Protein AF-Q4J807-F1 (afdb_monomer_lite)

Radius of gyration: 19.15 Å; chains: 1; bounding box: 54×27×52 Å

Structure (mmCIF, N/CA/C/O backbone):
data_AF-Q4J807-F1
#
_entry.id   AF-Q4J807-F1
#
loop_
_atom_site.group_PDB
_atom_site.id
_atom_site.type_symbol
_atom_site.label_atom_id
_atom_site.label_alt_id
_atom_site.label_comp_id
_atom_site.label_asym_id
_atom_site.label_entity_id
_atom_site.label_seq_id
_atom_site.pdbx_PDB_ins_code
_atom_site.Cartn_x
_atom_site.Cartn_y
_ato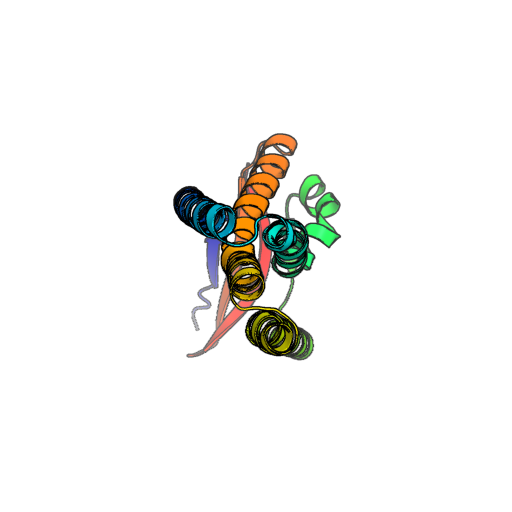m_site.Cartn_z
_atom_site.occupancy
_atom_site.B_iso_or_equiv
_atom_site.auth_seq_id
_atom_site.auth_comp_id
_atom_site.auth_asym_id
_atom_site.auth_atom_id
_atom_site.pdbx_PDB_model_num
ATOM 1 N N . MET A 1 1 ? -34.830 -13.888 18.031 1.00 47.19 1 MET A N 1
ATOM 2 C CA . MET A 1 1 ? -33.813 -13.940 16.957 1.00 47.19 1 MET A CA 1
ATOM 3 C C . MET A 1 1 ? -32.474 -13.513 17.539 1.00 47.19 1 MET A C 1
ATOM 5 O O . MET A 1 1 ? -32.365 -12.385 18.004 1.00 47.19 1 MET A O 1
ATOM 9 N N . SER A 1 2 ? -31.508 -14.432 17.611 1.00 42.34 2 SER A N 1
ATOM 10 C CA . SER A 1 2 ? -30.176 -14.182 18.181 1.00 42.34 2 SER A CA 1
ATOM 11 C C . SER A 1 2 ? -29.400 -13.205 17.293 1.00 42.34 2 SER A C 1
ATOM 13 O O . SER A 1 2 ? -29.208 -13.468 16.109 1.00 42.34 2 SER A O 1
ATOM 15 N N . ARG A 1 3 ? -28.988 -12.060 17.846 1.00 55.41 3 ARG A N 1
ATOM 16 C CA . ARG A 1 3 ? -28.104 -11.099 17.174 1.00 55.41 3 ARG A CA 1
ATOM 17 C C . ARG A 1 3 ? -26.663 -11.475 17.505 1.00 55.41 3 ARG A C 1
ATOM 19 O O . ARG A 1 3 ? -26.139 -11.037 18.524 1.00 55.41 3 ARG A O 1
ATOM 26 N N . ALA A 1 4 ? -26.030 -12.284 16.663 1.00 66.12 4 ALA A N 1
ATOM 27 C CA . ALA A 1 4 ? -24.589 -12.487 16.748 1.00 66.12 4 ALA A CA 1
ATOM 28 C C . ALA A 1 4 ? -23.883 -11.294 16.083 1.00 66.12 4 ALA A C 1
ATOM 30 O O . ALA A 1 4 ? -24.128 -10.989 14.914 1.00 66.12 4 ALA A O 1
ATOM 31 N N . SER A 1 5 ? -23.037 -10.597 16.840 1.00 69.94 5 SER A N 1
ATOM 32 C CA . SER A 1 5 ? -22.103 -9.609 16.300 1.00 69.94 5 SER A CA 1
ATOM 33 C C . SER A 1 5 ? -20.700 -10.193 16.330 1.00 69.94 5 SER A C 1
ATOM 35 O O . SER A 1 5 ? -20.247 -10.619 17.392 1.00 69.94 5 SER A O 1
ATOM 37 N N . TYR A 1 6 ? -20.022 -10.190 15.189 1.00 75.81 6 TYR A N 1
ATOM 38 C CA . TYR A 1 6 ? -18.656 -10.682 15.059 1.00 75.81 6 TYR A CA 1
ATOM 39 C C . TYR A 1 6 ? -17.713 -9.500 14.837 1.00 75.81 6 TYR A C 1
ATOM 41 O O . TYR A 1 6 ? -17.960 -8.672 13.958 1.00 75.81 6 TYR A O 1
ATOM 49 N N . THR A 1 7 ? -16.654 -9.411 15.639 1.00 82.44 7 THR A N 1
ATOM 50 C CA . THR A 1 7 ? -15.599 -8.408 15.463 1.00 82.44 7 THR A CA 1
ATOM 51 C C . THR A 1 7 ? -14.350 -9.113 14.969 1.00 82.44 7 THR A C 1
ATOM 53 O O . THR A 1 7 ? -13.815 -9.988 15.644 1.00 82.44 7 THR A O 1
ATOM 56 N N . GLU A 1 8 ? -13.894 -8.724 13.789 1.00 86.56 8 GLU A N 1
ATOM 57 C CA . GLU A 1 8 ? -12.654 -9.194 13.202 1.00 86.56 8 GLU A CA 1
ATOM 58 C C . GLU A 1 8 ? -11.573 -8.133 13.359 1.00 86.56 8 GLU A C 1
ATOM 60 O O . GLU A 1 8 ? -11.811 -6.962 13.068 1.00 86.56 8 GLU A O 1
ATOM 65 N N . GLU A 1 9 ? -10.378 -8.540 13.778 1.00 88.69 9 GLU A N 1
ATOM 66 C CA . GLU A 1 9 ? -9.255 -7.635 14.000 1.00 88.69 9 GLU A CA 1
ATOM 67 C C . GLU A 1 9 ? -8.009 -8.156 13.303 1.00 88.69 9 GLU A C 1
ATOM 69 O O . GLU A 1 9 ? -7.632 -9.320 13.438 1.00 88.69 9 GLU A O 1
ATOM 74 N N . ARG A 1 10 ? -7.360 -7.284 12.534 1.00 89.06 10 ARG A N 1
ATOM 75 C CA . ARG A 1 10 ? -6.189 -7.626 11.729 1.00 89.06 10 ARG A CA 1
ATOM 76 C C . ARG A 1 10 ? -5.129 -6.524 11.846 1.00 89.06 10 ARG A C 1
ATOM 78 O O . ARG A 1 10 ? -5.485 -5.355 11.992 1.00 89.06 10 ARG A O 1
ATOM 85 N N . PRO A 1 11 ? -3.824 -6.851 11.823 1.00 86.69 11 PRO A N 1
ATOM 86 C CA . PRO A 1 11 ? -2.784 -5.831 11.644 1.00 86.69 11 PRO A CA 1
ATOM 87 C C . PRO A 1 11 ? -2.927 -5.155 10.267 1.00 86.69 11 PRO A C 1
ATOM 89 O O . PRO A 1 11 ? -3.621 -5.687 9.400 1.00 86.69 11 PRO A O 1
ATOM 92 N N . LEU A 1 12 ? -2.281 -4.001 10.050 1.00 84.56 12 LEU A N 1
ATOM 93 C CA . LEU A 1 12 ? -2.252 -3.398 8.708 1.00 84.56 12 LEU A CA 1
ATOM 94 C C . LEU A 1 12 ? -1.488 -4.285 7.730 1.00 84.56 12 LEU A C 1
ATOM 96 O O . LEU A 1 12 ? -1.987 -4.588 6.653 1.00 84.56 12 LEU A O 1
ATOM 100 N N . THR A 1 13 ? -0.304 -4.724 8.147 1.00 88.88 13 THR A N 1
ATOM 101 C CA . THR A 1 13 ? 0.534 -5.660 7.401 1.00 88.88 13 THR A CA 1
ATOM 102 C C . THR A 1 13 ? 1.191 -6.646 8.356 1.00 88.88 13 THR A C 1
ATOM 104 O O . THR A 1 13 ? 1.479 -6.347 9.517 1.00 88.88 13 THR A O 1
ATOM 107 N N . THR A 1 14 ? 1.404 -7.867 7.882 1.00 91.06 14 THR A N 1
ATOM 108 C CA . THR A 1 14 ? 2.096 -8.914 8.638 1.00 91.06 14 THR A CA 1
ATOM 109 C C . THR A 1 14 ? 3.573 -8.975 8.265 1.00 91.06 14 THR A C 1
ATOM 111 O O . THR A 1 14 ? 3.957 -8.694 7.132 1.00 91.06 14 THR A O 1
ATOM 114 N N . LEU A 1 15 ? 4.423 -9.441 9.188 1.00 90.12 15 LEU A N 1
ATOM 115 C CA . LEU A 1 15 ? 5.852 -9.635 8.907 1.00 90.12 15 LEU A CA 1
ATOM 116 C C . LEU A 1 15 ? 6.078 -10.537 7.677 1.00 90.12 15 LEU A C 1
ATOM 118 O O . LEU A 1 15 ? 6.965 -10.280 6.871 1.00 90.12 15 LEU A O 1
ATOM 122 N N . LYS A 1 16 ? 5.244 -11.573 7.504 1.00 91.75 16 LYS A N 1
ATOM 123 C CA . LYS A 1 16 ? 5.311 -12.481 6.348 1.00 91.75 16 LYS A CA 1
ATOM 124 C C . LYS A 1 16 ? 5.056 -11.742 5.032 1.00 91.75 16 LYS A C 1
ATOM 126 O O . LYS A 1 16 ? 5.807 -11.932 4.080 1.00 91.75 16 LYS A O 1
ATOM 131 N N . GLU A 1 17 ? 4.041 -10.879 4.993 1.00 91.25 17 GLU A N 1
ATOM 132 C CA . GLU A 1 17 ? 3.742 -10.043 3.823 1.00 91.25 17 GLU A CA 1
ATOM 133 C C . GLU A 1 17 ? 4.875 -9.064 3.522 1.00 91.25 17 GLU A C 1
ATOM 135 O O . GLU A 1 17 ? 5.176 -8.837 2.354 1.00 91.25 17 GLU A O 1
ATOM 140 N N . VAL A 1 18 ? 5.528 -8.513 4.546 1.00 94.31 18 VAL A N 1
ATOM 141 C CA . VAL A 1 18 ? 6.649 -7.575 4.386 1.00 94.31 18 VAL A CA 1
ATOM 142 C C . VAL A 1 18 ? 7.881 -8.275 3.841 1.00 94.31 18 VAL A C 1
ATOM 144 O O . VAL A 1 18 ? 8.496 -7.760 2.911 1.00 94.31 18 VAL A O 1
ATOM 147 N N . VAL A 1 19 ? 8.223 -9.454 4.369 1.00 95.50 19 VAL A N 1
ATOM 148 C CA . VAL A 1 19 ? 9.349 -10.258 3.872 1.00 95.50 19 VAL A CA 1
ATOM 149 C C . VAL A 1 19 ? 9.109 -10.626 2.413 1.00 95.50 19 VAL A C 1
ATOM 151 O O . VAL A 1 19 ? 9.954 -10.340 1.570 1.00 95.50 19 VAL A O 1
ATOM 154 N N . PHE A 1 20 ? 7.924 -11.157 2.098 1.00 95.19 20 PHE A N 1
ATOM 155 C CA . PHE A 1 20 ? 7.542 -11.477 0.726 1.00 95.19 20 PHE A CA 1
ATOM 156 C C . PHE A 1 20 ? 7.611 -10.237 -0.174 1.00 95.19 20 PHE A C 1
ATOM 158 O O . PHE A 1 20 ? 8.284 -10.249 -1.199 1.00 95.19 20 PHE A O 1
ATOM 165 N N . SER A 1 21 ? 6.997 -9.127 0.242 1.00 95.44 21 SER A N 1
ATOM 166 C CA . SER A 1 21 ? 6.995 -7.881 -0.529 1.00 95.44 21 SER A CA 1
ATOM 167 C C . SER A 1 21 ? 8.410 -7.353 -0.773 1.00 95.44 21 SER A C 1
ATOM 169 O O . SER A 1 21 ? 8.734 -6.965 -1.892 1.00 95.44 21 SER A O 1
ATOM 171 N N . SER A 1 22 ? 9.277 -7.403 0.238 1.00 95.50 22 SER A N 1
ATOM 172 C CA . SER A 1 22 ? 10.681 -6.990 0.137 1.00 95.50 22 SER A CA 1
ATOM 173 C C . SER A 1 22 ? 11.449 -7.850 -0.863 1.00 95.50 22 SER A C 1
ATOM 175 O O . SER A 1 22 ? 12.172 -7.309 -1.696 1.00 95.50 22 SER A O 1
ATOM 177 N N . THR A 1 23 ? 11.253 -9.173 -0.848 1.00 95.81 23 THR A N 1
ATOM 178 C CA . THR A 1 23 ? 11.869 -10.077 -1.828 1.00 95.81 23 THR A CA 1
ATOM 179 C C . THR A 1 23 ? 11.472 -9.706 -3.257 1.00 95.81 23 THR A C 1
ATOM 181 O O . THR A 1 23 ? 12.341 -9.602 -4.119 1.00 95.81 23 THR A O 1
ATOM 184 N N . PHE A 1 24 ? 10.188 -9.438 -3.510 1.00 95.38 24 PHE A N 1
ATOM 185 C CA . PHE A 1 24 ? 9.720 -9.032 -4.840 1.00 95.38 24 PHE A CA 1
ATOM 186 C C . PHE A 1 24 ? 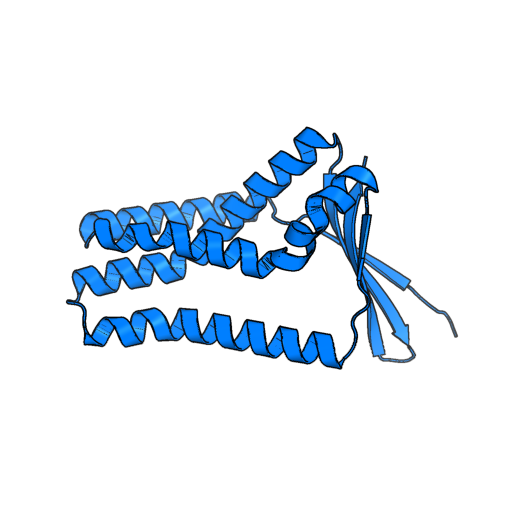10.305 -7.689 -5.282 1.00 95.38 24 PHE A C 1
ATOM 188 O O . PHE A 1 24 ? 10.759 -7.573 -6.418 1.00 95.38 24 PHE A O 1
ATOM 195 N N . VAL A 1 25 ? 10.370 -6.699 -4.386 1.00 96.00 25 VAL A N 1
ATOM 196 C CA . VAL A 1 25 ? 10.986 -5.397 -4.690 1.00 96.00 25 VAL A CA 1
ATOM 197 C C . VAL A 1 25 ? 12.469 -5.554 -5.036 1.00 96.00 25 VAL A C 1
ATOM 199 O O . VAL A 1 25 ? 12.925 -4.951 -6.005 1.00 96.00 25 VAL A O 1
ATOM 202 N N . ILE A 1 26 ? 13.213 -6.389 -4.301 1.00 96.25 26 ILE A N 1
ATOM 203 C CA . ILE A 1 26 ? 14.631 -6.667 -4.581 1.00 96.25 26 ILE A CA 1
ATOM 204 C C . ILE A 1 26 ? 14.792 -7.334 -5.951 1.00 96.25 26 ILE A C 1
ATOM 206 O O . ILE A 1 26 ? 15.626 -6.904 -6.745 1.00 96.25 26 ILE A O 1
ATOM 210 N N . LEU A 1 27 ? 13.975 -8.342 -6.267 1.00 94.94 27 LEU A N 1
ATOM 211 C CA . LEU A 1 27 ? 13.999 -8.990 -7.583 1.00 94.94 27 LEU A CA 1
ATOM 212 C C . LEU A 1 27 ? 13.668 -8.000 -8.708 1.00 94.94 27 LEU A C 1
ATOM 214 O O . LEU A 1 27 ? 14.353 -7.973 -9.728 1.00 94.94 27 LEU A O 1
ATOM 218 N N . GLY A 1 28 ? 12.665 -7.143 -8.508 1.00 94.12 28 GLY A N 1
ATOM 219 C CA . GLY A 1 28 ? 12.323 -6.078 -9.448 1.00 94.12 28 GLY A CA 1
ATOM 220 C C . GLY A 1 28 ? 13.462 -5.080 -9.654 1.00 94.12 28 GLY A C 1
ATOM 221 O O . GLY A 1 28 ? 13.743 -4.699 -10.789 1.00 94.12 28 GLY A O 1
ATOM 222 N N . PHE A 1 29 ? 14.166 -4.715 -8.580 1.00 95.56 29 PHE A N 1
ATOM 223 C CA . PHE A 1 29 ? 15.346 -3.857 -8.646 1.00 95.56 29 PHE A CA 1
ATOM 224 C C . PHE A 1 29 ? 16.486 -4.508 -9.440 1.00 95.56 29 PHE A C 1
ATOM 226 O O . PHE A 1 29 ? 17.105 -3.840 -10.263 1.00 95.56 29 PHE A O 1
ATOM 233 N N . LEU A 1 30 ? 16.732 -5.810 -9.262 1.00 95.50 30 LEU A N 1
ATOM 234 C CA . LEU A 1 30 ? 17.731 -6.535 -10.056 1.00 95.50 30 LEU A CA 1
ATOM 235 C C . LEU A 1 30 ? 17.379 -6.519 -11.550 1.00 95.50 30 LEU A C 1
ATOM 237 O O . LEU A 1 30 ? 18.237 -6.224 -12.377 1.00 95.50 30 LEU A O 1
ATOM 241 N N . VAL A 1 31 ? 16.114 -6.755 -11.910 1.00 93.38 31 VAL A N 1
ATOM 242 C CA . VAL A 1 31 ? 15.659 -6.661 -13.311 1.00 93.38 31 VAL A CA 1
ATOM 243 C C . VAL A 1 31 ? 15.838 -5.241 -13.859 1.00 93.38 31 VAL A C 1
ATOM 245 O O . VAL A 1 31 ? 16.289 -5.057 -14.991 1.00 93.38 31 VAL A O 1
ATOM 248 N N . ALA A 1 32 ? 15.524 -4.223 -13.058 1.00 93.00 32 ALA A N 1
ATOM 249 C CA . ALA A 1 32 ? 15.710 -2.823 -13.423 1.00 93.00 32 ALA A CA 1
ATOM 250 C C . ALA A 1 32 ? 17.180 -2.443 -13.633 1.00 93.00 32 ALA A C 1
ATOM 252 O O . ALA A 1 32 ? 17.493 -1.683 -14.549 1.00 93.00 32 ALA A O 1
ATOM 253 N N . PHE A 1 33 ? 18.075 -2.996 -12.815 1.00 94.44 33 PHE A N 1
ATOM 254 C CA . PHE A 1 33 ? 19.512 -2.768 -12.905 1.00 94.44 33 PHE A CA 1
ATOM 255 C C . PHE A 1 33 ? 20.082 -3.212 -14.260 1.00 94.44 33 PHE A C 1
ATOM 257 O O . PHE A 1 33 ? 20.905 -2.505 -14.834 1.00 94.44 33 PHE A O 1
ATOM 264 N N . PHE A 1 34 ? 19.588 -4.326 -14.811 1.00 94.00 34 PHE A N 1
ATOM 265 C CA . PHE A 1 34 ? 19.993 -4.833 -16.129 1.00 94.00 34 PHE A CA 1
ATOM 266 C C . PHE A 1 34 ? 19.200 -4.255 -17.313 1.00 94.00 34 PHE A C 1
ATOM 268 O O . PHE A 1 34 ? 19.513 -4.571 -18.459 1.00 94.00 34 PHE A O 1
ATOM 275 N N . SER A 1 35 ? 18.175 -3.433 -17.069 1.00 91.62 35 SER A N 1
ATOM 276 C CA . SER A 1 35 ? 17.347 -2.830 -18.124 1.00 91.62 35 SER A CA 1
ATOM 277 C C . SER A 1 35 ? 17.568 -1.320 -18.222 1.00 91.62 35 SER A C 1
ATOM 279 O O . SER A 1 35 ? 18.350 -0.865 -19.053 1.00 91.62 35 SER A O 1
ATOM 281 N N . TYR A 1 36 ? 16.890 -0.530 -17.391 1.00 92.81 36 TYR A N 1
ATOM 282 C CA . TYR A 1 36 ? 16.999 0.927 -17.353 1.00 92.81 36 TYR A CA 1
ATOM 283 C C . TYR A 1 36 ? 16.634 1.471 -15.964 1.00 92.81 36 TYR A C 1
ATOM 285 O O . TYR A 1 36 ? 15.505 1.888 -15.683 1.00 92.81 36 TYR A O 1
ATOM 293 N N . LEU A 1 37 ? 17.634 1.493 -15.082 1.00 93.50 37 LEU A N 1
ATOM 294 C CA . LEU A 1 37 ? 17.486 1.871 -13.676 1.00 93.50 37 LEU A CA 1
ATOM 295 C C . LEU A 1 37 ? 16.797 3.232 -13.432 1.00 93.50 37 LEU A C 1
ATOM 297 O O . LEU A 1 37 ? 15.958 3.292 -12.530 1.00 93.50 37 LEU A O 1
ATOM 301 N N . PRO A 1 38 ? 17.065 4.315 -14.199 1.00 94.81 38 PRO A N 1
ATOM 302 C CA . PRO A 1 38 ? 16.457 5.615 -13.915 1.00 94.81 38 PRO A CA 1
ATOM 303 C C . PRO A 1 38 ? 14.926 5.586 -13.927 1.00 94.81 38 PRO A C 1
ATOM 305 O O . PRO A 1 38 ? 14.298 6.175 -13.051 1.00 94.81 38 PRO A O 1
ATOM 308 N N . LEU A 1 39 ? 14.307 4.848 -14.852 1.00 92.56 39 LEU A N 1
ATOM 309 C CA . LEU A 1 39 ? 12.844 4.756 -14.910 1.00 92.56 39 LEU A CA 1
ATOM 310 C C . LEU A 1 39 ? 12.246 3.864 -13.826 1.00 92.56 39 LEU A C 1
ATOM 312 O O . LEU A 1 39 ? 11.082 4.034 -13.470 1.00 92.56 39 LEU A O 1
ATOM 316 N N . PHE A 1 40 ? 13.031 2.952 -13.256 1.00 94.69 40 PHE A N 1
ATOM 317 C CA . PHE A 1 40 ? 12.559 2.153 -12.134 1.00 94.69 40 PHE A CA 1
ATOM 318 C C . PHE A 1 40 ? 12.332 2.992 -10.871 1.00 94.69 40 PHE A C 1
ATOM 320 O O . PHE A 1 40 ? 11.489 2.646 -10.048 1.00 94.69 40 PHE A O 1
ATOM 327 N N . THR A 1 41 ? 13.005 4.142 -10.735 1.00 94.12 41 THR A N 1
ATOM 328 C CA . THR A 1 41 ? 12.839 5.047 -9.579 1.00 94.12 41 THR A CA 1
ATOM 329 C C . THR A 1 41 ? 11.407 5.570 -9.404 1.00 94.12 41 THR A C 1
ATOM 331 O O . THR A 1 41 ? 11.024 5.936 -8.292 1.00 94.12 41 THR A O 1
ATOM 334 N N . VAL A 1 42 ? 10.573 5.507 -10.451 1.00 94.88 42 VAL A N 1
ATOM 335 C CA . VAL A 1 42 ? 9.132 5.823 -10.410 1.00 94.88 42 VAL A CA 1
ATOM 336 C C . VAL A 1 42 ? 8.365 4.927 -9.419 1.00 94.88 42 VAL A C 1
ATOM 338 O O . VAL A 1 42 ? 7.297 5.309 -8.938 1.00 94.88 42 VAL A O 1
ATOM 341 N N . ILE A 1 43 ? 8.930 3.782 -9.017 1.00 95.88 43 ILE A N 1
ATOM 342 C CA . ILE A 1 43 ? 8.377 2.921 -7.962 1.00 95.88 43 ILE A CA 1
ATOM 343 C C . ILE A 1 43 ? 8.156 3.675 -6.640 1.00 95.88 43 ILE A C 1
ATOM 345 O O . ILE A 1 43 ? 7.183 3.415 -5.933 1.00 95.88 43 ILE A O 1
ATOM 349 N N . VAL A 1 44 ? 9.022 4.638 -6.303 1.00 95.31 44 VAL A N 1
ATOM 350 C CA . VAL A 1 44 ? 8.949 5.392 -5.043 1.00 95.31 44 VAL A CA 1
ATOM 351 C C . VAL A 1 44 ? 7.697 6.278 -4.996 1.00 95.31 44 VAL A C 1
ATOM 353 O O . VAL A 1 44 ? 6.870 6.068 -4.107 1.00 95.31 44 VAL A O 1
ATOM 356 N N . PRO A 1 45 ? 7.468 7.218 -5.937 1.00 96.12 45 PRO A N 1
ATOM 357 C CA . PRO A 1 45 ? 6.244 8.014 -5.924 1.00 96.12 45 PRO A CA 1
ATOM 358 C C . PRO A 1 45 ? 4.979 7.166 -6.125 1.00 96.12 45 PRO A C 1
ATOM 360 O O . PRO A 1 45 ? 3.960 7.461 -5.502 1.00 96.12 45 PRO A O 1
ATOM 363 N N . LEU A 1 46 ? 5.027 6.089 -6.923 1.00 95.50 46 LEU A N 1
ATOM 364 C CA . LEU A 1 46 ? 3.881 5.187 -7.103 1.00 95.50 46 LEU A CA 1
ATOM 365 C C . LEU A 1 46 ? 3.512 4.438 -5.817 1.00 95.50 46 LEU A C 1
ATOM 367 O O . LEU A 1 46 ? 2.339 4.368 -5.458 1.00 95.50 46 LEU A O 1
ATOM 371 N N . SER A 1 47 ? 4.497 3.890 -5.106 1.00 96.81 47 SER A N 1
ATOM 372 C CA . SER A 1 47 ? 4.262 3.176 -3.844 1.00 96.81 47 SER A CA 1
ATOM 373 C C . SER A 1 47 ? 3.747 4.103 -2.744 1.00 96.81 47 SER A C 1
ATOM 375 O O . SER A 1 47 ? 2.825 3.732 -2.017 1.00 96.81 47 SER A O 1
ATOM 377 N N . ALA A 1 48 ? 4.265 5.332 -2.665 1.00 95.50 48 ALA A N 1
ATOM 378 C CA . ALA A 1 48 ? 3.748 6.352 -1.761 1.00 95.50 48 ALA A CA 1
ATOM 379 C C . ALA A 1 48 ? 2.296 6.716 -2.108 1.00 95.50 48 ALA A C 1
ATOM 381 O O . ALA A 1 48 ? 1.439 6.742 -1.226 1.00 95.50 48 ALA A O 1
ATOM 382 N N . PHE A 1 49 ? 1.992 6.933 -3.393 1.00 95.38 49 PHE A N 1
ATOM 383 C CA . PHE A 1 49 ? 0.624 7.170 -3.859 1.00 95.38 49 PHE A CA 1
ATOM 384 C C . PHE A 1 49 ? -0.318 6.019 -3.476 1.00 95.38 49 PHE A C 1
ATOM 386 O O . PHE A 1 49 ? -1.414 6.267 -2.972 1.00 95.38 49 PHE A O 1
ATOM 393 N N . LEU A 1 50 ? 0.119 4.769 -3.646 1.00 94.62 50 LEU A N 1
ATOM 394 C CA . LEU A 1 50 ? -0.642 3.583 -3.252 1.00 94.62 50 LEU A CA 1
ATOM 395 C C . LEU A 1 50 ? -0.887 3.508 -1.745 1.00 94.62 50 LEU A C 1
ATOM 397 O O . LEU A 1 50 ? -2.015 3.239 -1.338 1.00 94.62 50 LEU A O 1
ATOM 401 N N . LEU A 1 51 ? 0.122 3.793 -0.919 1.00 94.81 51 LEU A N 1
ATOM 402 C CA . LEU A 1 51 ? -0.041 3.872 0.534 1.00 94.81 51 LEU A CA 1
ATOM 403 C C . LEU A 1 51 ? -1.099 4.917 0.909 1.00 94.81 51 LEU A C 1
ATOM 405 O O . LEU A 1 51 ? -2.049 4.616 1.635 1.00 94.81 51 LEU A O 1
ATOM 409 N N . PHE A 1 52 ? -0.966 6.136 0.372 1.00 93.44 52 PHE A N 1
ATOM 410 C CA . PHE A 1 52 ? -1.934 7.204 0.614 1.00 93.44 52 PHE A CA 1
ATOM 411 C C . PHE A 1 52 ? -3.331 6.810 0.160 1.00 93.44 52 PHE A C 1
ATOM 413 O O . PHE A 1 52 ? -4.292 7.144 0.840 1.00 93.44 52 PHE A O 1
ATOM 420 N N . PHE A 1 53 ? -3.454 6.100 -0.959 1.00 92.19 53 PHE A N 1
ATOM 421 C CA . PHE A 1 53 ? -4.733 5.634 -1.469 1.00 92.19 53 PHE A CA 1
ATOM 422 C C . PHE A 1 53 ? -5.371 4.562 -0.568 1.00 92.19 53 PHE A C 1
ATOM 424 O O . PHE A 1 53 ? -6.546 4.692 -0.216 1.00 92.19 53 PHE A O 1
ATOM 431 N N . LYS A 1 54 ? -4.606 3.538 -0.160 1.00 89.31 54 LYS A N 1
ATOM 432 C CA . LYS A 1 54 ? -5.074 2.414 0.673 1.00 89.31 54 LYS A CA 1
ATOM 433 C C . LYS A 1 54 ? -5.531 2.876 2.056 1.00 89.31 54 LYS A C 1
ATOM 435 O O . LYS A 1 54 ? -6.625 2.521 2.493 1.00 89.31 54 LYS A O 1
ATOM 440 N N . ASP A 1 55 ? -4.726 3.706 2.715 1.00 89.75 55 ASP A N 1
ATOM 441 C CA . ASP A 1 55 ? -4.935 4.090 4.115 1.00 89.75 55 ASP A CA 1
ATOM 442 C C . ASP A 1 55 ? -5.304 5.567 4.299 1.00 89.75 55 ASP A C 1
ATOM 444 O O . ASP A 1 55 ? -5.195 6.112 5.400 1.00 89.75 55 ASP A O 1
ATOM 448 N N . TRP A 1 56 ? -5.824 6.219 3.250 1.00 90.25 56 TRP A N 1
ATOM 449 C CA . TRP A 1 56 ? -6.206 7.639 3.270 1.00 90.25 56 TRP A CA 1
ATOM 450 C C . TRP A 1 56 ? -7.042 8.025 4.497 1.00 90.25 56 TRP A C 1
ATOM 452 O O . TRP A 1 56 ? -6.827 9.068 5.113 1.00 90.25 56 TRP A O 1
ATOM 462 N N . LYS A 1 57 ? -8.026 7.190 4.856 1.00 90.38 57 LYS A N 1
ATOM 463 C CA . LYS A 1 57 ? -8.954 7.456 5.967 1.00 90.38 57 LYS A CA 1
ATOM 464 C C . LYS A 1 57 ? -8.242 7.486 7.316 1.00 90.38 57 LYS A C 1
ATOM 466 O O . LYS A 1 57 ? -8.493 8.398 8.102 1.00 90.38 57 LYS A O 1
ATOM 471 N N . MET A 1 58 ? -7.346 6.530 7.547 1.00 92.25 58 MET A N 1
ATOM 472 C CA . MET A 1 58 ? -6.517 6.476 8.747 1.00 92.25 58 MET A CA 1
ATOM 473 C C . MET A 1 58 ? -5.544 7.651 8.774 1.00 92.25 58 MET A C 1
ATOM 475 O O . MET A 1 58 ? -5.518 8.398 9.747 1.00 92.25 58 MET A O 1
ATOM 479 N N . LEU A 1 59 ? -4.806 7.861 7.681 1.00 91.94 59 LEU A N 1
ATOM 480 C CA . LEU A 1 59 ? -3.803 8.918 7.557 1.00 91.94 59 LEU A CA 1
ATOM 481 C C . LEU A 1 59 ? -4.404 10.306 7.802 1.00 91.94 59 LEU A C 1
ATOM 483 O O . LEU A 1 59 ? -3.858 11.095 8.572 1.00 91.94 59 LEU A O 1
ATOM 487 N N . LYS A 1 60 ? -5.586 10.585 7.236 1.00 92.12 60 LYS A N 1
ATOM 488 C CA . LYS A 1 60 ? -6.298 11.858 7.429 1.00 92.12 60 LYS A CA 1
ATOM 489 C C . LYS A 1 60 ? -6.639 12.136 8.898 1.00 92.12 60 LYS A C 1
ATOM 491 O O . LYS A 1 60 ? -6.758 13.295 9.289 1.00 92.12 60 LYS A O 1
ATOM 496 N N . LYS A 1 61 ? -6.828 11.091 9.703 1.00 92.31 61 LYS A N 1
ATOM 497 C CA . LYS A 1 61 ? -7.241 11.176 11.107 1.00 92.31 61 LYS A CA 1
ATOM 498 C C . LYS A 1 61 ? -6.188 10.642 12.080 1.00 92.31 61 LYS A C 1
ATOM 500 O O . LYS A 1 61 ? -6.505 10.393 13.235 1.00 92.31 61 LYS A O 1
ATOM 505 N N . ILE A 1 62 ? -4.926 10.532 11.671 1.00 90.88 62 ILE A N 1
ATOM 506 C CA . ILE A 1 62 ? -3.889 9.880 12.484 1.00 90.88 62 ILE A CA 1
ATOM 507 C C . ILE A 1 62 ? -3.705 10.524 13.869 1.00 90.88 62 ILE A C 1
ATOM 509 O O . ILE A 1 62 ? -3.570 9.825 14.865 1.00 90.88 62 ILE A O 1
ATOM 513 N N . LYS A 1 63 ? -3.832 11.855 13.969 1.00 89.69 63 LYS A N 1
ATOM 514 C CA . LYS A 1 63 ? -3.803 12.574 15.257 1.00 89.69 63 LYS A CA 1
ATOM 515 C C . LYS A 1 63 ? -4.973 12.194 16.173 1.00 89.69 63 LYS A C 1
ATOM 517 O O . LYS A 1 63 ? -4.805 12.087 17.386 1.00 89.69 63 LYS A O 1
ATOM 522 N N . GLU A 1 64 ? -6.160 11.987 15.602 1.00 89.88 64 GLU A N 1
ATOM 523 C CA . GLU A 1 64 ? -7.335 11.501 16.336 1.00 89.88 64 GLU A CA 1
ATOM 524 C C . GLU A 1 64 ? -7.120 10.054 16.804 1.00 89.88 64 GLU A C 1
ATOM 526 O O . GLU A 1 64 ? -7.455 9.733 17.940 1.00 89.88 64 GLU A O 1
ATOM 531 N N . LEU A 1 65 ? -6.488 9.211 15.977 1.00 90.62 65 LEU A N 1
ATOM 532 C CA . LEU A 1 65 ? -6.144 7.834 16.342 1.00 90.62 65 LEU A CA 1
ATOM 533 C C . LEU A 1 65 ? -5.181 7.777 17.527 1.00 90.62 65 LEU A C 1
ATOM 535 O O . LEU A 1 65 ? -5.432 7.044 18.475 1.00 90.62 65 LEU A O 1
ATOM 539 N N . ILE A 1 66 ? -4.109 8.571 17.484 1.00 88.56 66 ILE A N 1
ATOM 540 C CA . ILE A 1 66 ? -3.079 8.604 18.529 1.00 88.56 66 ILE A CA 1
ATOM 541 C C . ILE A 1 66 ? -3.659 9.124 19.853 1.00 88.56 66 ILE A C 1
ATOM 543 O O . ILE A 1 66 ? -3.344 8.595 20.914 1.00 88.56 66 ILE A O 1
ATOM 547 N N . SER A 1 67 ? -4.537 10.132 19.804 1.00 88.62 67 SER A N 1
ATOM 548 C CA . SER A 1 67 ? -5.112 10.745 21.012 1.00 88.62 67 SER A CA 1
ATOM 549 C C . SER A 1 67 ? -6.267 9.951 21.628 1.00 88.62 67 SER A C 1
ATOM 551 O O . SER A 1 67 ? -6.323 9.809 22.847 1.00 88.62 67 SER A O 1
ATOM 553 N N . LYS A 1 68 ? -7.203 9.441 20.816 1.00 88.44 68 LYS A N 1
ATOM 554 C CA . LYS A 1 68 ? -8.406 8.732 21.297 1.00 88.44 68 LYS A CA 1
ATOM 555 C C . LYS A 1 68 ? -8.254 7.213 21.319 1.00 88.44 68 LYS A C 1
ATOM 557 O O . LYS A 1 68 ? -9.092 6.527 21.895 1.00 88.44 68 LYS A O 1
ATOM 562 N N . GLY A 1 69 ? -7.241 6.678 20.643 1.00 88.19 69 GLY A N 1
ATOM 563 C CA . GLY A 1 69 ? -6.999 5.245 20.498 1.00 88.19 69 GLY A CA 1
ATOM 564 C C . GLY A 1 69 ? -7.906 4.538 19.488 1.00 88.19 69 GLY A C 1
ATOM 565 O O . GLY A 1 69 ? -7.638 3.386 19.170 1.00 88.19 69 GLY A O 1
ATOM 566 N N . VAL A 1 70 ? -8.962 5.177 18.962 1.00 92.06 70 VAL A N 1
ATOM 567 C CA . VAL A 1 70 ? -9.925 4.540 18.042 1.00 92.06 70 VAL A CA 1
ATOM 568 C C . VAL A 1 70 ? -10.483 5.536 17.023 1.00 92.06 70 VAL A C 1
ATOM 570 O O . VAL A 1 70 ? -10.852 6.658 17.367 1.00 92.06 70 VAL A O 1
ATOM 573 N N . ILE A 1 71 ? -10.622 5.092 15.771 1.00 92.81 71 ILE A N 1
ATOM 574 C CA . ILE A 1 71 ? -11.415 5.752 14.727 1.00 92.81 71 ILE A CA 1
ATOM 575 C C . ILE A 1 71 ? -12.408 4.744 14.155 1.00 92.81 71 ILE A C 1
ATOM 577 O O . ILE A 1 71 ? -12.001 3.680 13.695 1.00 92.81 71 ILE A O 1
ATOM 581 N N . THR A 1 72 ? -13.690 5.107 14.115 1.00 90.75 72 THR A N 1
ATOM 582 C CA . THR A 1 72 ? -14.787 4.299 13.562 1.00 90.75 72 THR A CA 1
ATOM 583 C C . THR A 1 72 ? -15.415 4.962 12.334 1.00 90.75 72 THR A C 1
ATOM 585 O O . THR A 1 72 ? -15.491 6.189 12.222 1.00 90.75 72 THR A O 1
ATOM 588 N N . TYR A 1 73 ? -15.899 4.135 11.411 1.00 89.31 73 TYR A N 1
ATOM 589 C CA . TYR A 1 73 ? -16.671 4.536 10.243 1.00 89.31 73 TYR A CA 1
ATOM 590 C C . TYR A 1 73 ? -17.857 3.597 10.035 1.00 89.31 73 TYR A C 1
ATOM 592 O O . TYR A 1 73 ? -17.728 2.378 10.140 1.00 89.31 73 TYR A O 1
ATOM 600 N N . GLU A 1 74 ? -18.994 4.173 9.655 1.00 88.38 74 GLU A N 1
ATOM 601 C CA . GLU A 1 74 ? -20.177 3.428 9.226 1.00 88.38 74 GLU A CA 1
ATOM 602 C C . GLU A 1 74 ? -20.230 3.368 7.688 1.00 88.38 74 GLU A C 1
ATOM 604 O O . GLU A 1 74 ? -20.096 4.405 7.018 1.00 88.38 74 GLU A O 1
ATOM 609 N N . PRO A 1 75 ? -20.420 2.183 7.086 1.00 83.06 75 PRO A N 1
ATOM 610 C CA . PRO A 1 75 ? -20.525 2.044 5.643 1.00 83.06 75 PRO A CA 1
ATOM 611 C C . PRO A 1 75 ? -21.882 2.563 5.152 1.00 83.06 75 PRO A C 1
ATOM 613 O O . PRO A 1 75 ? -22.911 1.903 5.257 1.00 83.06 75 PRO A O 1
ATOM 616 N N . LYS A 1 76 ? -21.890 3.762 4.564 1.00 86.12 76 LYS A N 1
ATOM 617 C CA . LYS A 1 76 ? -23.053 4.288 3.832 1.00 86.12 76 LYS A CA 1
ATOM 618 C C . LYS A 1 76 ? -22.983 3.838 2.376 1.00 86.12 76 LYS A C 1
ATOM 620 O O . LYS A 1 76 ? -21.991 4.129 1.710 1.00 86.12 76 LYS A O 1
ATOM 625 N N . TYR A 1 77 ? -24.055 3.240 1.848 1.00 80.19 77 TYR A N 1
ATOM 626 C CA . TYR A 1 77 ? -24.109 2.687 0.482 1.00 80.19 77 TYR A CA 1
ATOM 627 C C . TYR A 1 77 ? -23.538 3.625 -0.598 1.00 80.19 77 TYR A C 1
ATOM 629 O O . TYR A 1 77 ? -22.677 3.231 -1.384 1.00 80.19 77 TYR A O 1
ATOM 637 N N . ARG A 1 78 ? -23.955 4.901 -0.609 1.00 80.50 78 ARG A N 1
ATOM 638 C CA . ARG A 1 78 ? -23.458 5.900 -1.578 1.00 80.50 78 ARG A CA 1
ATOM 639 C C . ARG A 1 78 ? -21.946 6.120 -1.473 1.00 80.50 78 ARG A C 1
ATOM 641 O O . ARG A 1 78 ? -21.275 6.262 -2.494 1.00 80.50 78 ARG A O 1
ATOM 648 N N . THR A 1 79 ? -21.416 6.149 -0.254 1.00 83.88 79 THR A N 1
ATOM 649 C CA . THR A 1 79 ? -19.985 6.332 0.007 1.00 83.88 79 THR A CA 1
ATOM 650 C C . THR A 1 79 ? -19.205 5.095 -0.421 1.00 83.88 79 THR A C 1
ATOM 652 O O . THR A 1 79 ? -18.249 5.228 -1.178 1.00 83.88 79 THR A O 1
ATOM 655 N N . SER A 1 80 ? -19.668 3.900 -0.045 1.00 83.75 80 SER A N 1
ATOM 656 C CA . SER A 1 80 ? -19.047 2.629 -0.431 1.00 83.75 80 SER A CA 1
ATOM 657 C C . SER A 1 80 ? -19.017 2.437 -1.949 1.00 83.75 80 SER A C 1
ATOM 659 O O . SER A 1 80 ? -17.981 2.077 -2.497 1.00 83.75 80 SER A O 1
ATOM 661 N N . LYS A 1 81 ? -20.105 2.769 -2.660 1.00 85.69 81 LYS A N 1
ATOM 662 C CA . LYS A 1 81 ? -20.143 2.718 -4.131 1.00 85.69 81 LYS A CA 1
ATOM 663 C C . LYS A 1 81 ? -19.135 3.680 -4.768 1.00 85.69 81 LYS A C 1
ATOM 665 O O . LYS A 1 81 ? -18.445 3.323 -5.719 1.00 85.69 81 LYS A O 1
ATOM 670 N N . ARG A 1 82 ? -19.021 4.905 -4.240 1.00 86.88 82 ARG A N 1
ATOM 671 C CA . ARG A 1 82 ? -18.044 5.892 -4.729 1.00 86.88 82 ARG A CA 1
ATOM 672 C C . ARG A 1 82 ? -16.607 5.438 -4.479 1.00 86.88 82 ARG A C 1
ATOM 674 O O . ARG A 1 82 ? -15.747 5.674 -5.321 1.00 86.88 82 ARG A O 1
ATOM 681 N N . GLU A 1 83 ? -16.347 4.815 -3.337 1.00 85.81 83 GLU A N 1
ATOM 682 C CA . GLU A 1 83 ? -15.038 4.258 -2.996 1.00 85.81 83 GLU A CA 1
ATOM 683 C C . GLU A 1 83 ? -14.676 3.077 -3.892 1.00 85.81 83 GLU A C 1
ATOM 685 O O . GLU A 1 83 ? -13.590 3.082 -4.458 1.00 85.81 83 GLU A O 1
ATOM 690 N N . ALA A 1 84 ? -15.604 2.146 -4.126 1.00 87.94 84 ALA A N 1
ATOM 691 C CA . ALA A 1 84 ? -15.403 1.031 -5.047 1.00 87.94 84 ALA A CA 1
ATOM 692 C C . ALA A 1 84 ? -15.049 1.513 -6.464 1.00 87.94 84 ALA A C 1
ATOM 694 O O . ALA A 1 84 ? -14.066 1.057 -7.043 1.00 87.94 84 ALA A O 1
ATOM 695 N N . ASN A 1 85 ? -15.779 2.502 -6.990 1.00 90.88 85 ASN A N 1
ATOM 696 C CA . ASN A 1 85 ? -15.485 3.078 -8.306 1.00 90.88 85 ASN A CA 1
ATOM 697 C C . ASN A 1 85 ? -14.115 3.773 -8.354 1.00 90.88 85 ASN A C 1
ATOM 699 O O . ASN A 1 85 ? -13.421 3.690 -9.364 1.00 90.88 85 ASN A O 1
ATOM 703 N N . ARG A 1 86 ? -13.711 4.457 -7.275 1.00 89.31 86 ARG A N 1
ATOM 704 C CA . ARG A 1 86 ? -12.378 5.073 -7.175 1.00 89.31 86 ARG A CA 1
ATOM 705 C C . ARG A 1 86 ? -11.274 4.018 -7.158 1.00 89.31 86 ARG A C 1
ATOM 707 O O . ARG A 1 86 ? -10.298 4.179 -7.879 1.00 89.31 86 ARG A O 1
ATOM 714 N N . SER A 1 87 ? -11.444 2.942 -6.391 1.00 89.81 87 SER A N 1
ATOM 715 C CA . SER A 1 87 ? -10.506 1.813 -6.370 1.00 89.81 87 SER A CA 1
ATOM 716 C C . SER A 1 87 ? -10.381 1.157 -7.733 1.00 89.81 87 SER A C 1
ATOM 718 O O . SER A 1 87 ? -9.269 0.930 -8.198 1.00 89.81 87 SER A O 1
ATOM 720 N N . LEU A 1 88 ? -11.504 0.933 -8.411 1.00 91.38 88 LEU A N 1
ATOM 721 C CA . LEU A 1 88 ? -11.518 0.381 -9.759 1.00 91.38 88 LEU A CA 1
ATOM 722 C C . LEU A 1 88 ? -10.775 1.294 -10.745 1.00 91.38 88 LEU A C 1
ATOM 724 O O . LEU A 1 88 ? -9.947 0.810 -11.509 1.00 91.38 88 LEU A O 1
ATOM 728 N N . ALA A 1 89 ? -10.995 2.611 -10.685 1.00 92.44 89 ALA A N 1
ATOM 729 C CA . ALA A 1 89 ? -10.275 3.566 -11.528 1.00 92.44 89 ALA A CA 1
ATOM 730 C C . ALA A 1 89 ? -8.756 3.544 -11.279 1.00 92.44 89 ALA A C 1
ATOM 732 O O . ALA A 1 89 ? -7.983 3.539 -12.232 1.00 92.44 89 ALA A O 1
ATOM 733 N N . VAL A 1 90 ? -8.320 3.486 -10.015 1.00 91.12 90 VAL A N 1
ATOM 734 C CA . VAL A 1 90 ? -6.892 3.395 -9.665 1.00 91.12 90 VAL A CA 1
ATOM 735 C C . VAL A 1 90 ? -6.274 2.095 -10.180 1.00 91.12 90 VAL A C 1
ATOM 737 O O . VAL A 1 90 ? -5.201 2.133 -10.774 1.00 91.12 90 VAL A O 1
ATOM 740 N N . ILE A 1 91 ? -6.960 0.960 -10.020 1.00 90.81 91 ILE A N 1
ATOM 741 C CA . ILE A 1 91 ? -6.491 -0.337 -10.533 1.00 90.81 91 ILE A CA 1
ATOM 742 C C . ILE A 1 91 ? -6.347 -0.291 -12.057 1.00 90.81 91 ILE A C 1
ATOM 744 O O . ILE A 1 91 ? -5.310 -0.687 -12.586 1.00 90.81 91 ILE A O 1
ATOM 748 N N . ILE A 1 92 ? -7.347 0.247 -12.763 1.00 93.19 92 ILE A N 1
ATOM 749 C CA . ILE A 1 92 ? -7.288 0.414 -14.219 1.00 93.19 92 ILE A CA 1
ATOM 750 C C . ILE A 1 92 ? -6.097 1.289 -14.621 1.00 93.19 92 ILE A C 1
ATOM 752 O O . ILE A 1 92 ? -5.372 0.927 -15.542 1.00 93.19 92 ILE A O 1
ATOM 756 N N . LEU A 1 93 ? -5.855 2.405 -13.928 1.00 91.62 93 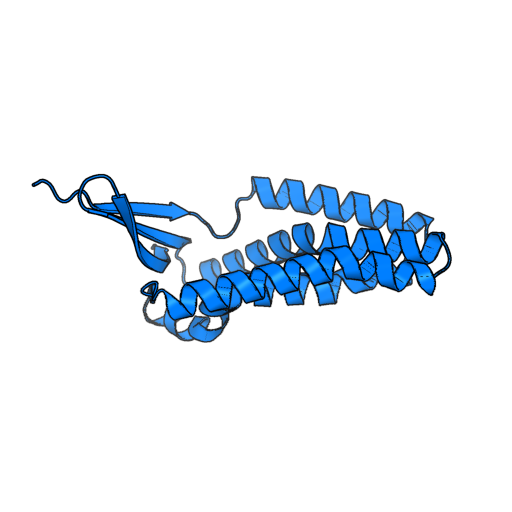LEU A N 1
ATOM 757 C CA . LEU A 1 93 ? -4.719 3.284 -14.220 1.00 91.62 93 LEU A CA 1
ATOM 758 C C . LEU A 1 93 ? -3.367 2.591 -14.012 1.00 91.62 93 LEU A C 1
ATOM 760 O O . LEU A 1 93 ? -2.449 2.816 -14.794 1.00 91.62 93 LEU A O 1
ATOM 764 N N . ILE A 1 94 ? -3.240 1.738 -12.996 1.00 90.50 94 ILE A N 1
ATOM 765 C CA . ILE A 1 94 ? -2.006 0.983 -12.732 1.00 90.50 94 ILE A CA 1
ATOM 766 C C . ILE A 1 94 ? -1.751 -0.064 -13.820 1.00 90.50 94 ILE A C 1
ATOM 768 O O . ILE A 1 94 ? -0.603 -0.274 -14.197 1.00 90.50 94 ILE A O 1
ATOM 772 N N . ILE A 1 95 ? -2.805 -0.699 -14.341 1.00 91.62 95 ILE A N 1
ATOM 773 C CA . ILE A 1 95 ? -2.696 -1.702 -15.410 1.00 91.62 95 ILE A CA 1
ATOM 774 C C . ILE A 1 95 ? -2.433 -1.032 -16.764 1.00 91.62 95 ILE A C 1
ATOM 776 O O . ILE A 1 95 ? -1.522 -1.428 -17.488 1.00 91.62 95 ILE A O 1
ATOM 780 N N . LEU A 1 96 ? -3.214 -0.007 -17.113 1.00 94.00 96 LEU A N 1
ATOM 781 C CA . LEU A 1 96 ? -3.112 0.667 -18.409 1.00 94.00 96 LEU A CA 1
ATOM 782 C C . LEU A 1 96 ? -1.914 1.614 -18.494 1.00 94.00 96 LEU A C 1
ATOM 784 O O . LEU A 1 96 ? -1.405 1.830 -19.588 1.00 94.00 96 LEU A O 1
ATOM 788 N N . GLY A 1 97 ? -1.443 2.161 -17.372 1.00 91.06 97 GLY A N 1
ATOM 789 C CA . GLY A 1 97 ? -0.289 3.061 -17.309 1.00 91.06 97 GLY A CA 1
ATOM 790 C C . GLY A 1 97 ? 0.932 2.547 -18.084 1.00 91.06 97 GLY A C 1
ATOM 791 O O . GLY A 1 97 ? 1.342 3.198 -19.046 1.00 91.06 97 GLY A O 1
ATOM 792 N N . PRO A 1 98 ? 1.491 1.369 -17.749 1.00 92.50 98 PRO A N 1
ATOM 793 C CA . PRO A 1 98 ? 2.628 0.812 -18.477 1.00 92.50 98 PRO A CA 1
ATOM 794 C C . PRO A 1 98 ? 2.304 0.452 -19.936 1.00 92.50 98 PRO A C 1
ATOM 796 O O . PRO A 1 98 ? 3.196 0.531 -20.777 1.00 92.50 98 PRO A O 1
ATOM 799 N N . MET A 1 99 ? 1.055 0.099 -20.269 1.00 93.38 99 MET A N 1
ATOM 800 C CA . MET A 1 99 ? 0.645 -0.180 -21.656 1.00 93.38 99 MET A CA 1
ATOM 801 C C . MET A 1 99 ? 0.619 1.087 -22.513 1.00 93.38 99 MET A C 1
ATOM 803 O O . MET A 1 99 ? 1.074 1.083 -23.647 1.00 93.38 99 MET A O 1
ATOM 807 N N . ILE A 1 100 ? 0.122 2.198 -21.973 1.00 93.69 100 ILE A N 1
ATOM 808 C CA . ILE A 1 100 ? 0.136 3.485 -22.676 1.00 93.69 100 ILE A CA 1
ATOM 809 C C . ILE A 1 100 ? 1.583 3.939 -22.875 1.00 93.69 100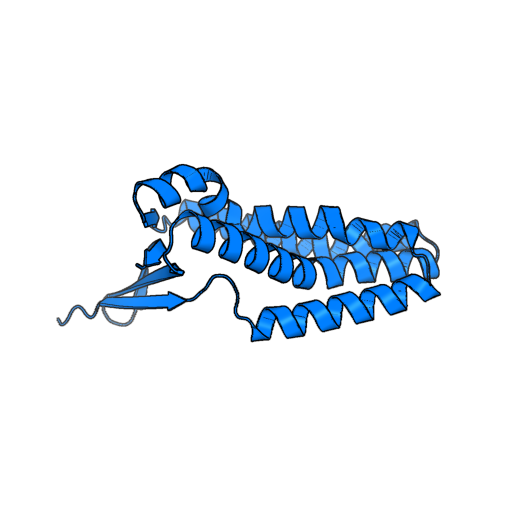 ILE A C 1
ATOM 811 O O . ILE A 1 100 ? 1.956 4.378 -23.961 1.00 93.69 100 ILE A O 1
ATOM 815 N N . LEU A 1 101 ? 2.423 3.783 -21.848 1.00 92.69 101 LEU A N 1
ATOM 816 C CA . LEU A 1 101 ? 3.839 4.139 -21.922 1.00 92.69 101 LEU A CA 1
ATOM 817 C C . LEU A 1 101 ? 4.624 3.267 -22.913 1.00 92.69 101 LEU A C 1
ATOM 819 O O . LEU A 1 101 ? 5.611 3.746 -23.465 1.00 92.69 101 LEU A O 1
ATOM 823 N N . SER A 1 102 ? 4.175 2.043 -23.210 1.00 93.75 102 SER A N 1
ATOM 824 C CA . SER A 1 102 ? 4.819 1.175 -24.206 1.00 93.75 102 SER A CA 1
ATOM 825 C C . SER A 1 102 ? 4.774 1.744 -25.626 1.00 93.75 102 SER A C 1
ATOM 827 O O . SER A 1 102 ? 5.595 1.368 -26.452 1.00 93.75 102 SER A O 1
ATOM 829 N N . VAL A 1 103 ? 3.829 2.642 -25.923 1.00 94.31 103 VAL A N 1
ATOM 830 C CA . VAL A 1 103 ? 3.729 3.313 -27.231 1.00 94.31 103 VAL A CA 1
ATOM 831 C C . VAL A 1 103 ? 4.837 4.359 -27.408 1.00 94.31 103 VAL A C 1
ATOM 833 O O . VAL A 1 103 ? 5.233 4.659 -28.530 1.00 94.31 103 VAL A O 1
ATOM 836 N N . PHE A 1 104 ? 5.355 4.902 -26.303 1.00 94.12 104 PHE A N 1
ATOM 837 C CA . PHE A 1 104 ? 6.326 6.001 -26.305 1.00 94.12 104 PHE A CA 1
ATOM 838 C C . PHE A 1 104 ? 7.739 5.571 -25.900 1.00 94.12 104 PHE A C 1
ATOM 840 O O . PHE A 1 104 ? 8.698 6.296 -26.159 1.00 94.12 104 PHE A O 1
ATOM 847 N N . LEU A 1 105 ? 7.881 4.422 -25.235 1.00 93.50 105 LEU A N 1
ATOM 848 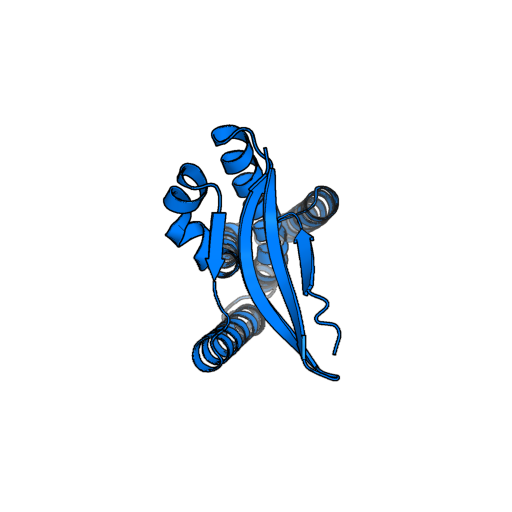C CA . LEU A 1 105 ? 9.142 3.961 -24.666 1.00 93.50 105 LEU A CA 1
ATOM 849 C C . LEU A 1 105 ? 9.738 2.789 -25.459 1.00 93.50 105 LEU A C 1
ATOM 851 O O . LEU A 1 105 ? 9.017 1.853 -25.804 1.00 93.50 105 LEU A O 1
ATOM 855 N N . PRO A 1 106 ? 11.068 2.768 -25.671 1.00 94.38 106 PRO A N 1
ATOM 856 C CA . PRO A 1 106 ? 11.759 1.581 -26.164 1.00 94.38 106 PRO A CA 1
ATOM 857 C C . PRO A 1 106 ? 11.611 0.381 -25.205 1.00 94.38 106 PRO A C 1
ATOM 859 O O . PRO A 1 106 ? 11.344 0.576 -24.014 1.00 94.38 106 PRO A O 1
ATOM 862 N N . PRO A 1 107 ? 11.865 -0.859 -25.671 1.00 92.50 107 PRO A N 1
ATOM 863 C CA . PRO A 1 107 ? 11.596 -2.075 -24.898 1.00 92.50 107 PRO A CA 1
ATOM 864 C C . PRO A 1 107 ? 12.242 -2.116 -23.505 1.00 92.50 107 PRO A C 1
ATOM 866 O O . PRO A 1 107 ? 11.572 -2.455 -22.535 1.00 92.50 107 PRO A O 1
ATOM 869 N N . LEU A 1 108 ? 13.521 -1.741 -23.377 1.00 93.06 108 LEU A N 1
ATOM 870 C CA . LEU A 1 108 ? 14.235 -1.777 -22.091 1.00 93.06 108 LEU A CA 1
ATOM 871 C C . LEU A 1 108 ? 13.658 -0.768 -21.068 1.00 93.06 108 LEU A C 1
ATOM 873 O O . LEU A 1 108 ? 13.233 -1.207 -19.998 1.00 93.06 108 LEU A O 1
ATOM 877 N N . PRO A 1 109 ? 13.547 0.542 -21.386 1.00 93.38 109 PRO A N 1
ATOM 878 C CA . PRO A 1 109 ? 12.783 1.519 -20.605 1.00 93.38 109 PRO A CA 1
ATOM 879 C C . PRO A 1 109 ? 11.378 1.063 -20.201 1.00 93.38 109 PRO A C 1
ATOM 881 O O . PRO A 1 109 ? 10.984 1.213 -19.044 1.00 93.38 109 PRO A O 1
ATOM 884 N N . TRP A 1 110 ? 10.623 0.490 -21.140 1.00 94.19 110 TRP A N 1
ATOM 885 C CA . TRP A 1 110 ? 9.263 0.020 -20.893 1.00 94.19 110 TRP A CA 1
ATOM 886 C C . TRP A 1 110 ? 9.213 -1.126 -19.873 1.00 94.19 110 TRP A C 1
ATOM 888 O O . TRP A 1 110 ? 8.372 -1.102 -18.971 1.00 94.19 110 TRP A O 1
ATOM 898 N N . ILE A 1 111 ? 10.134 -2.092 -19.957 1.00 92.75 111 ILE A N 1
ATOM 899 C CA . ILE A 1 111 ? 10.251 -3.187 -18.982 1.00 92.75 111 ILE A CA 1
ATOM 900 C C . ILE A 1 111 ? 10.534 -2.628 -17.583 1.00 92.75 111 ILE A C 1
ATOM 902 O O . ILE A 1 111 ? 9.873 -3.028 -16.623 1.00 92.75 111 ILE A O 1
ATOM 906 N N . SER A 1 112 ? 11.462 -1.673 -17.453 1.00 94.50 112 SER A N 1
ATOM 907 C CA . SER A 1 112 ? 11.789 -1.067 -16.155 1.00 94.50 112 SER A CA 1
ATOM 908 C C . SER A 1 112 ? 10.607 -0.312 -15.549 1.00 94.50 112 SER A C 1
ATOM 910 O O . SER A 1 112 ? 10.333 -0.462 -14.359 1.00 94.50 112 SER A O 1
ATOM 912 N N . VAL A 1 113 ? 9.870 0.458 -16.357 1.00 93.88 113 VAL A N 1
ATOM 913 C CA . VAL A 1 113 ? 8.653 1.150 -15.902 1.00 93.88 113 VAL A CA 1
ATOM 914 C C . VAL A 1 113 ? 7.574 0.152 -15.506 1.00 93.88 113 VAL A C 1
ATOM 916 O O . VAL A 1 113 ? 6.971 0.289 -14.447 1.00 93.88 113 VAL A O 1
ATOM 919 N N . THR A 1 114 ? 7.338 -0.875 -16.317 1.00 94.44 114 THR A N 1
ATOM 920 C CA . THR A 1 114 ? 6.341 -1.907 -16.013 1.00 94.44 114 THR A CA 1
ATOM 921 C C . THR A 1 114 ? 6.666 -2.592 -14.690 1.00 94.44 114 THR A C 1
ATOM 923 O O . THR A 1 114 ? 5.793 -2.720 -13.832 1.00 94.44 114 THR A O 1
ATOM 926 N N . MET A 1 115 ? 7.938 -2.932 -14.464 1.00 94.56 115 MET A N 1
ATOM 927 C CA . MET A 1 115 ? 8.380 -3.460 -13.177 1.00 94.56 115 MET A CA 1
ATOM 928 C C . MET A 1 115 ? 8.183 -2.467 -12.035 1.00 94.56 115 MET A C 1
ATOM 930 O O . MET A 1 115 ? 7.745 -2.878 -10.966 1.00 94.56 115 MET A O 1
ATOM 934 N N . ALA A 1 116 ? 8.420 -1.171 -12.237 1.00 95.38 116 ALA A N 1
ATOM 935 C CA . ALA A 1 116 ? 8.126 -0.166 -11.217 1.00 95.38 116 ALA A CA 1
ATOM 936 C C . ALA A 1 116 ? 6.634 -0.135 -10.845 1.00 95.38 116 ALA A C 1
ATOM 938 O O . ALA A 1 116 ? 6.308 -0.081 -9.663 1.00 95.38 116 ALA A O 1
ATOM 939 N N . PHE A 1 117 ? 5.724 -0.229 -11.820 1.00 94.88 117 PHE A N 1
ATOM 940 C CA . PHE A 1 117 ? 4.279 -0.283 -11.566 1.00 94.88 117 PHE A CA 1
ATOM 941 C C . PHE A 1 117 ? 3.867 -1.540 -10.794 1.00 94.88 117 PHE A C 1
ATOM 943 O O . PHE A 1 117 ? 3.131 -1.441 -9.812 1.00 94.88 117 PHE A O 1
ATOM 950 N N . VAL A 1 118 ? 4.368 -2.712 -11.194 1.00 93.88 118 VAL A N 1
ATOM 951 C CA . VAL A 1 118 ? 4.062 -3.977 -10.508 1.00 93.88 118 VAL A CA 1
ATOM 952 C C . VAL A 1 118 ? 4.627 -3.979 -9.087 1.00 93.88 118 VAL A C 1
ATOM 954 O O . VAL A 1 118 ? 3.927 -4.338 -8.141 1.00 93.88 118 VAL A O 1
ATOM 957 N N . MET A 1 119 ? 5.874 -3.536 -8.915 1.00 95.81 119 MET A N 1
ATOM 958 C CA . MET A 1 119 ? 6.571 -3.565 -7.627 1.00 95.81 119 MET A CA 1
ATOM 959 C C . MET A 1 119 ? 6.161 -2.428 -6.686 1.00 95.81 119 MET A C 1
ATOM 961 O O . MET A 1 119 ? 6.407 -2.520 -5.481 1.00 95.81 119 MET A O 1
ATOM 965 N N . ALA A 1 120 ? 5.479 -1.392 -7.184 1.00 95.94 120 ALA A N 1
ATOM 966 C CA . ALA A 1 120 ? 4.949 -0.318 -6.350 1.00 95.94 120 ALA A CA 1
ATOM 967 C C . ALA A 1 120 ? 3.957 -0.834 -5.300 1.00 95.94 120 ALA A C 1
ATOM 969 O O . ALA A 1 120 ? 3.930 -0.315 -4.184 1.00 95.94 120 ALA A O 1
ATOM 970 N N . TRP A 1 121 ? 3.171 -1.869 -5.619 1.00 94.12 121 TRP A N 1
ATOM 971 C CA . TRP A 1 121 ? 2.232 -2.457 -4.663 1.00 94.12 121 TRP A CA 1
ATOM 972 C C . TRP A 1 121 ? 2.943 -3.197 -3.517 1.00 94.12 121 TRP A C 1
ATOM 974 O O . TRP A 1 121 ? 2.718 -2.823 -2.364 1.00 94.12 121 TRP A O 1
ATOM 984 N N . PRO A 1 122 ? 3.854 -4.159 -3.768 1.00 95.38 122 PRO A N 1
ATOM 985 C CA . PRO A 1 122 ? 4.731 -4.709 -2.736 1.00 95.38 122 PRO A CA 1
ATOM 986 C C . PRO A 1 122 ? 5.458 -3.637 -1.914 1.00 95.38 122 PRO A C 1
ATOM 988 O O . PRO A 1 122 ? 5.415 -3.676 -0.685 1.00 95.38 122 PRO A O 1
ATOM 991 N N . LEU A 1 123 ? 6.064 -2.634 -2.560 1.00 96.94 123 LEU A N 1
ATOM 992 C CA . LEU A 1 123 ? 6.753 -1.563 -1.839 1.00 96.94 123 LEU A CA 1
ATOM 993 C C . LEU A 1 123 ? 5.786 -0.767 -0.948 1.00 96.94 123 LEU A C 1
ATOM 995 O O . LEU A 1 123 ? 6.144 -0.420 0.175 1.00 96.94 123 LEU A O 1
ATOM 999 N N . SER A 1 124 ? 4.538 -0.552 -1.379 1.00 96.38 124 SER A N 1
ATOM 1000 C CA . SER A 1 124 ? 3.521 0.105 -0.548 1.00 96.38 124 SER A CA 1
ATOM 1001 C C . SER A 1 124 ? 3.200 -0.673 0.734 1.00 96.38 124 SER A C 1
ATOM 1003 O O . SER A 1 124 ? 2.966 -0.048 1.762 1.00 96.38 124 SER A O 1
ATOM 1005 N N . ASN A 1 125 ? 3.263 -2.011 0.720 1.00 95.69 125 ASN A N 1
ATOM 1006 C CA . ASN A 1 125 ? 3.084 -2.827 1.928 1.00 95.69 125 ASN A CA 1
ATOM 1007 C C . ASN A 1 125 ? 4.270 -2.676 2.891 1.00 95.69 125 ASN A C 1
ATOM 1009 O O . ASN A 1 125 ? 4.084 -2.642 4.104 1.00 95.69 125 ASN A O 1
ATOM 1013 N N . VAL A 1 126 ? 5.493 -2.558 2.362 1.00 96.00 126 VAL A N 1
ATOM 1014 C CA . VAL A 1 126 ? 6.681 -2.276 3.183 1.00 96.00 126 VAL A CA 1
ATOM 1015 C C . VAL A 1 126 ? 6.548 -0.899 3.841 1.00 96.00 126 VAL A C 1
ATOM 1017 O O . VAL A 1 126 ? 6.794 -0.763 5.038 1.00 96.00 126 VAL A O 1
ATOM 1020 N N . LEU A 1 127 ? 6.095 0.111 3.093 1.00 96.12 127 LEU A N 1
ATOM 1021 C CA . LEU A 1 127 ? 5.824 1.441 3.642 1.00 96.12 127 LEU A CA 1
ATOM 1022 C C . LEU A 1 127 ? 4.685 1.426 4.678 1.00 96.12 127 LEU A C 1
ATOM 1024 O O . LEU A 1 127 ? 4.789 2.099 5.701 1.00 96.12 127 LEU A O 1
ATOM 1028 N N . GLU A 1 128 ? 3.628 0.642 4.450 1.00 95.06 128 GLU A N 1
ATOM 1029 C CA . GLU A 1 128 ? 2.518 0.456 5.397 1.00 95.06 128 GLU A CA 1
ATOM 1030 C C . GLU A 1 128 ? 3.006 -0.174 6.710 1.00 95.06 128 GLU A C 1
ATOM 1032 O O . GLU A 1 128 ? 2.601 0.258 7.789 1.00 95.06 128 GLU A O 1
ATOM 1037 N N . PHE A 1 129 ? 3.941 -1.125 6.644 1.00 95.12 129 PHE A N 1
ATOM 1038 C CA . PHE A 1 129 ? 4.571 -1.700 7.832 1.00 95.12 129 PHE A CA 1
ATOM 1039 C C . PHE A 1 129 ? 5.432 -0.690 8.590 1.00 95.12 129 PHE A C 1
ATOM 1041 O O . PHE A 1 129 ? 5.343 -0.607 9.814 1.00 95.12 129 PHE A O 1
ATOM 1048 N N . ILE A 1 130 ? 6.237 0.110 7.884 1.00 94.75 130 ILE A N 1
ATOM 1049 C CA . ILE A 1 130 ? 7.028 1.183 8.507 1.00 94.75 130 ILE A CA 1
ATOM 1050 C C . ILE A 1 130 ? 6.097 2.166 9.223 1.00 94.75 130 ILE A C 1
ATOM 1052 O O . ILE A 1 130 ? 6.330 2.502 10.382 1.00 94.75 130 ILE A O 1
ATOM 1056 N N . LEU A 1 131 ? 5.011 2.581 8.566 1.00 94.50 131 LEU A N 1
ATOM 1057 C CA . LEU A 1 131 ? 3.999 3.449 9.160 1.00 94.50 131 LEU A CA 1
ATOM 1058 C C . LEU A 1 131 ? 3.367 2.818 10.408 1.00 94.50 131 LEU A C 1
ATOM 1060 O O . LEU A 1 131 ? 3.224 3.495 11.424 1.00 94.50 131 LEU A O 1
ATOM 1064 N N . GLN A 1 132 ? 3.025 1.528 10.351 1.00 94.31 132 GLN A N 1
ATOM 1065 C CA . GLN A 1 132 ? 2.507 0.794 11.503 1.00 94.31 132 GLN A CA 1
ATOM 1066 C C . GLN A 1 132 ? 3.507 0.836 12.667 1.00 94.31 132 GLN A C 1
ATOM 1068 O O . GLN A 1 132 ? 3.130 1.225 13.768 1.00 94.31 132 GLN A O 1
ATOM 1073 N N . GLN A 1 133 ? 4.782 0.516 12.426 1.00 94.38 133 GLN A N 1
ATOM 1074 C CA . GLN A 1 133 ? 5.823 0.533 13.459 1.00 94.38 133 GLN A CA 1
ATOM 1075 C C . GLN A 1 133 ? 6.036 1.925 14.069 1.00 94.38 133 GLN A C 1
ATOM 1077 O O . GLN A 1 133 ? 6.254 2.035 15.274 1.00 94.38 133 GLN A O 1
ATOM 1082 N N . LEU A 1 134 ? 5.944 2.993 13.269 1.00 93.75 134 LEU A N 1
ATOM 1083 C CA . LEU A 1 134 ? 6.029 4.366 13.773 1.00 93.75 134 LEU A CA 1
ATOM 1084 C C . LEU A 1 134 ? 4.887 4.675 14.750 1.00 93.75 134 LEU A C 1
ATOM 1086 O O . LEU A 1 134 ? 5.144 5.143 15.858 1.00 93.75 134 LEU A O 1
ATOM 1090 N N . VAL A 1 135 ? 3.644 4.350 14.382 1.00 91.94 135 VAL A N 1
ATOM 1091 C CA . VAL A 1 135 ? 2.474 4.586 15.245 1.00 91.94 135 VAL A CA 1
ATOM 1092 C C . VAL A 1 135 ? 2.525 3.727 16.511 1.00 91.94 135 VAL A C 1
ATOM 1094 O O . VAL A 1 135 ? 2.241 4.219 17.604 1.00 91.94 135 VAL A O 1
ATOM 1097 N N . GLU A 1 136 ? 2.905 2.453 16.392 1.00 93.75 136 GLU A N 1
ATOM 1098 C CA . GLU A 1 136 ? 3.022 1.542 17.538 1.00 93.75 136 GLU A CA 1
ATOM 1099 C C . GLU A 1 136 ? 4.108 2.007 18.517 1.00 93.75 136 GLU A C 1
ATOM 1101 O O . GLU A 1 136 ? 3.902 1.992 19.731 1.00 93.75 136 GLU A O 1
ATOM 1106 N N . ARG A 1 137 ? 5.237 2.511 18.003 1.00 93.12 137 ARG A N 1
ATOM 1107 C CA . ARG A 1 137 ? 6.317 3.068 18.824 1.00 93.12 137 ARG A CA 1
ATOM 1108 C C . ARG A 1 137 ? 5.907 4.349 19.550 1.00 93.12 137 ARG A C 1
ATOM 1110 O O . ARG A 1 137 ? 6.281 4.522 20.705 1.00 93.12 137 ARG A O 1
ATOM 1117 N N . GLU A 1 138 ? 5.169 5.241 18.892 1.00 90.50 138 GLU A N 1
ATOM 1118 C CA . GLU A 1 138 ? 4.700 6.493 19.504 1.00 90.50 138 GLU A CA 1
ATOM 1119 C C . GLU A 1 138 ? 3.643 6.261 20.589 1.00 90.50 138 GLU A C 1
ATOM 1121 O O . GLU A 1 138 ? 3.596 6.987 21.580 1.00 90.50 138 GLU A O 1
ATOM 1126 N N . THR A 1 139 ? 2.783 5.259 20.408 1.00 90.06 139 THR A N 1
ATOM 1127 C CA . THR A 1 139 ? 1.613 5.046 21.276 1.00 90.06 139 THR A CA 1
ATOM 1128 C C . THR A 1 139 ? 1.826 3.967 22.336 1.00 90.06 139 THR A C 1
ATOM 1130 O O . THR A 1 139 ? 1.069 3.906 23.307 1.00 90.06 139 THR A O 1
ATOM 1133 N N . GLY A 1 140 ? 2.846 3.119 22.164 1.00 89.50 140 GLY A N 1
ATOM 1134 C CA . GLY A 1 140 ? 3.132 1.979 23.034 1.00 89.50 140 GLY A CA 1
ATOM 1135 C C . GLY A 1 140 ? 2.111 0.841 22.930 1.00 89.50 140 GLY A C 1
ATOM 1136 O O . GLY A 1 140 ? 2.141 -0.060 23.761 1.00 89.50 140 GLY A O 1
ATOM 1137 N N . GLY A 1 141 ? 1.204 0.884 21.948 1.00 90.94 141 GLY A N 1
ATOM 1138 C CA . GLY A 1 141 ? 0.183 -0.138 21.702 1.00 90.94 141 GLY A CA 1
ATOM 1139 C C . GLY A 1 141 ? 0.241 -0.676 20.272 1.00 90.94 141 GLY A C 1
ATOM 1140 O O . GLY A 1 141 ? 0.930 -0.129 19.418 1.00 90.94 141 GLY A O 1
ATOM 1141 N N . LYS A 1 142 ? -0.491 -1.756 19.998 1.00 92.38 142 LYS A N 1
ATOM 1142 C CA . LYS A 1 142 ? -0.572 -2.412 18.685 1.00 92.38 142 LYS A CA 1
ATOM 1143 C C . LY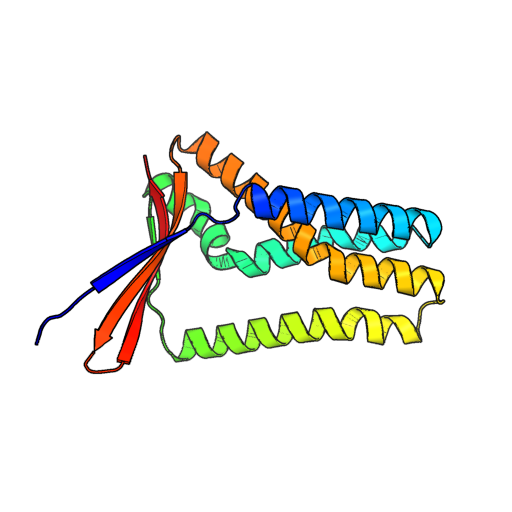S A 1 142 ? -1.674 -1.808 17.831 1.00 92.38 142 LYS A C 1
ATOM 1145 O O . LYS A 1 142 ? -2.818 -1.694 18.270 1.00 92.38 142 LYS A O 1
ATOM 1150 N N . LEU A 1 143 ? -1.357 -1.483 16.584 1.00 93.38 143 LEU A N 1
ATOM 1151 C CA . LEU A 1 143 ? -2.312 -0.885 15.660 1.00 93.38 143 LEU A CA 1
ATOM 1152 C C . LEU A 1 143 ? -3.082 -1.979 14.904 1.00 93.38 143 LEU A C 1
ATOM 1154 O O . LEU A 1 143 ? -2.505 -2.805 14.193 1.00 93.38 143 LEU A O 1
ATOM 1158 N N . ARG A 1 144 ? -4.411 -1.982 15.045 1.00 92.94 144 ARG A N 1
ATOM 1159 C CA . ARG A 1 144 ? -5.313 -2.975 14.447 1.00 92.94 144 ARG A CA 1
ATOM 1160 C C . ARG A 1 144 ? -6.379 -2.311 13.581 1.00 92.94 144 ARG A C 1
ATOM 1162 O O . ARG A 1 144 ? -7.049 -1.378 14.018 1.00 92.94 144 ARG A O 1
ATOM 1169 N N . LYS A 1 145 ? -6.582 -2.836 12.373 1.00 92.25 145 LYS A N 1
ATOM 1170 C CA . LYS A 1 145 ? -7.801 -2.646 11.578 1.00 92.25 145 LYS A CA 1
ATOM 1171 C C . LYS A 1 145 ? -8.881 -3.554 12.162 1.00 92.25 145 LYS A C 1
ATOM 1173 O O . LYS A 1 145 ? -8.613 -4.731 12.396 1.00 92.25 145 LYS A O 1
ATOM 1178 N N . PHE A 1 146 ? -10.078 -3.029 12.402 1.00 92.12 146 PHE A N 1
ATOM 1179 C CA . PHE A 1 146 ? -11.199 -3.829 12.894 1.00 92.12 146 PHE A CA 1
ATOM 1180 C C . PHE A 1 146 ? -12.427 -3.696 11.994 1.00 92.12 146 PHE A C 1
ATOM 1182 O O . PHE A 1 146 ? -12.671 -2.642 11.401 1.00 92.12 146 PHE A O 1
ATOM 1189 N N . TYR A 1 147 ? -13.214 -4.767 11.937 1.00 90.75 147 TYR A N 1
ATOM 1190 C CA . TYR A 1 147 ? -14.462 -4.864 11.190 1.00 90.75 147 TYR A CA 1
ATOM 1191 C C . TYR A 1 147 ? -15.520 -5.504 12.077 1.00 90.75 147 TYR A C 1
ATOM 1193 O O . TYR A 1 147 ? -15.306 -6.574 12.639 1.00 90.75 147 TYR A O 1
ATOM 1201 N N . LYS A 1 148 ? -16.670 -4.853 12.206 1.00 89.12 148 LYS A N 1
ATOM 1202 C CA . LYS A 1 148 ? -17.804 -5.340 12.981 1.00 89.12 148 LYS A CA 1
ATOM 1203 C C . LYS A 1 148 ? -18.914 -5.747 12.034 1.00 89.12 148 LYS A C 1
ATOM 1205 O O . LYS A 1 148 ? -19.502 -4.907 11.349 1.00 89.12 148 LYS A O 1
ATOM 1210 N N . TRP A 1 149 ? -19.215 -7.031 12.040 1.00 87.44 149 TRP A N 1
ATOM 1211 C CA . TRP A 1 149 ? -20.240 -7.657 11.224 1.00 87.44 149 TRP A CA 1
ATOM 1212 C C . TRP A 1 149 ? -21.468 -7.955 12.078 1.00 87.44 149 TRP A C 1
ATOM 1214 O O . TRP A 1 149 ? -21.357 -8.318 13.252 1.00 87.44 149 TRP A O 1
ATOM 1224 N N . VAL A 1 150 ? -22.650 -7.770 11.499 1.00 85.88 150 VAL A N 1
ATOM 1225 C CA . VAL A 1 150 ? -23.931 -8.056 12.145 1.00 85.88 150 VAL A CA 1
ATOM 1226 C C . VAL A 1 150 ? -24.767 -8.912 11.212 1.00 85.88 150 VAL A C 1
ATOM 1228 O O . VAL A 1 150 ? -24.966 -8.552 10.052 1.00 85.88 150 VAL A O 1
ATOM 1231 N N . ASN A 1 151 ? -25.277 -10.020 11.746 1.00 80.56 151 ASN A N 1
ATOM 1232 C CA . ASN A 1 151 ? -26.190 -10.891 11.018 1.00 80.56 151 ASN A CA 1
ATOM 1233 C C . ASN A 1 151 ? -27.617 -10.339 11.103 1.00 80.56 151 ASN A C 1
ATOM 1235 O O . ASN A 1 151 ? -28.152 -10.136 12.199 1.00 80.56 151 ASN A O 1
ATOM 1239 N N . TYR A 1 152 ? -28.228 -10.115 9.943 1.00 75.94 152 TYR A N 1
ATOM 1240 C CA . TYR A 1 152 ? -29.638 -9.775 9.783 1.00 75.94 152 TYR A CA 1
ATOM 1241 C C . TYR A 1 152 ? -30.310 -10.864 8.941 1.00 75.94 152 TYR A C 1
ATOM 1243 O O . TYR A 1 152 ? -30.239 -10.844 7.717 1.00 75.94 152 TYR A O 1
ATOM 1251 N N . GLY A 1 153 ? -30.959 -11.828 9.602 1.00 77.56 153 GLY A N 1
ATOM 1252 C CA . GLY A 1 153 ? -31.493 -13.009 8.913 1.00 77.56 153 GLY A CA 1
ATOM 1253 C C . GLY A 1 153 ? -30.359 -13.835 8.303 1.00 77.56 153 GLY A C 1
ATOM 1254 O O . GLY A 1 153 ? -29.425 -14.187 9.024 1.00 77.56 153 GLY A O 1
ATOM 1255 N N . ASP A 1 154 ? -30.432 -14.078 6.993 1.00 77.06 154 ASP A N 1
ATOM 1256 C CA . ASP A 1 154 ? -29.408 -14.794 6.216 1.00 77.06 154 ASP A CA 1
ATOM 1257 C C . ASP A 1 154 ? -28.308 -13.871 5.650 1.00 77.06 154 ASP A C 1
ATOM 1259 O O . ASP A 1 154 ? -27.360 -14.344 5.023 1.00 77.06 154 ASP A O 1
ATOM 1263 N N . GLU A 1 155 ? -28.392 -12.553 5.872 1.00 77.81 155 GLU A N 1
ATOM 1264 C CA . GLU A 1 155 ? -27.407 -11.590 5.371 1.00 77.81 155 GLU A CA 1
ATOM 1265 C C . GLU A 1 155 ? -26.390 -11.182 6.447 1.00 77.81 155 GLU A C 1
ATOM 1267 O O . GLU A 1 155 ? -26.740 -10.818 7.575 1.00 77.81 155 GLU A O 1
ATOM 1272 N N . VAL A 1 156 ? -25.106 -11.181 6.072 1.00 79.19 156 VAL A N 1
ATOM 1273 C CA . VAL A 1 156 ? -24.003 -10.665 6.896 1.00 79.19 156 VAL A CA 1
ATOM 1274 C C . VAL A 1 156 ? -23.663 -9.255 6.427 1.00 79.19 156 VAL A C 1
ATOM 1276 O O . VAL A 1 156 ? -23.133 -9.060 5.333 1.00 79.19 156 VAL A O 1
ATOM 1279 N N . LEU A 1 157 ? -23.954 -8.255 7.259 1.00 82.94 157 LEU A N 1
ATOM 1280 C CA . LEU A 1 157 ? -23.735 -6.848 6.928 1.00 82.94 157 LEU A CA 1
ATOM 1281 C C . LEU A 1 157 ? -22.606 -6.258 7.773 1.00 82.94 157 LEU A C 1
ATOM 1283 O O . LEU A 1 157 ? -22.562 -6.423 8.994 1.00 82.94 157 LEU A O 1
ATOM 1287 N N . MET A 1 158 ? -21.698 -5.519 7.133 1.00 84.00 158 MET A N 1
ATOM 1288 C CA . MET A 1 158 ? -20.695 -4.732 7.850 1.00 84.00 158 MET A CA 1
ATOM 1289 C C . MET A 1 158 ? -21.386 -3.538 8.505 1.00 84.00 158 MET A C 1
ATOM 1291 O O . MET A 1 158 ? -21.954 -2.696 7.812 1.00 84.00 158 MET A O 1
ATOM 1295 N N . LYS A 1 159 ? -21.331 -3.447 9.833 1.00 86.62 159 LYS A N 1
ATOM 1296 C CA . LYS A 1 159 ? -21.922 -2.340 10.590 1.00 86.62 159 LYS A CA 1
ATOM 1297 C C . LYS A 1 159 ? -20.925 -1.208 10.812 1.00 86.62 159 LYS A C 1
ATOM 1299 O O . LYS A 1 159 ? -21.255 -0.050 10.595 1.00 86.62 159 LYS A O 1
ATOM 1304 N N . GLU A 1 160 ? -19.712 -1.542 11.237 1.00 89.38 160 GLU A N 1
ATOM 1305 C CA . GLU A 1 160 ? -18.662 -0.576 11.571 1.00 89.38 160 GLU A CA 1
ATOM 1306 C C . GLU A 1 160 ? -17.312 -1.124 11.104 1.00 89.38 160 GLU A C 1
ATOM 1308 O O . GLU A 1 160 ? -17.076 -2.329 11.143 1.00 89.38 160 GLU A O 1
ATOM 1313 N N . TYR A 1 161 ? -16.409 -0.248 10.681 1.00 91.81 161 TYR A N 1
ATOM 1314 C CA . TYR A 1 161 ? -15.006 -0.595 10.467 1.00 91.81 161 TYR A CA 1
ATOM 1315 C C . TYR A 1 161 ? -14.118 0.576 10.860 1.00 91.81 161 TYR A C 1
ATOM 1317 O O . TYR A 1 161 ? -14.567 1.725 10.922 1.00 91.81 161 TYR A O 1
ATOM 1325 N N . GLY A 1 162 ? -12.847 0.304 11.120 1.00 93.00 162 GLY A N 1
ATOM 1326 C CA . GLY A 1 162 ? -11.943 1.358 11.532 1.00 93.00 162 GLY A CA 1
ATOM 1327 C C . GLY A 1 162 ? -10.578 0.873 11.970 1.00 93.00 162 GLY A C 1
ATOM 1328 O O . GLY A 1 162 ? -10.137 -0.218 11.614 1.00 93.00 162 GLY A O 1
ATOM 1329 N N . TRP A 1 163 ? -9.919 1.720 12.752 1.00 94.81 163 TRP A N 1
ATOM 1330 C CA . TRP A 1 163 ? -8.591 1.478 13.300 1.00 94.81 163 TRP A CA 1
ATOM 1331 C C . TRP A 1 163 ? -8.623 1.697 14.805 1.00 94.81 163 TRP A C 1
ATOM 1333 O O . TRP A 1 163 ? -9.249 2.649 15.275 1.00 94.81 163 TRP A O 1
ATOM 1343 N N . LYS A 1 164 ? -7.946 0.830 15.553 1.00 94.00 164 LYS A N 1
ATOM 1344 C CA . LYS A 1 164 ? -7.785 0.947 17.001 1.00 94.00 164 LYS A CA 1
ATOM 1345 C C . LYS A 1 164 ? -6.342 0.681 17.424 1.00 94.00 164 LYS A C 1
ATOM 1347 O O . LYS A 1 164 ? -5.632 -0.072 16.760 1.00 94.00 164 LYS A O 1
ATOM 1352 N N . ILE A 1 165 ? -5.941 1.277 18.538 1.00 91.81 165 ILE A N 1
ATOM 1353 C CA . ILE A 1 165 ? -4.681 1.019 19.230 1.00 91.81 165 ILE A CA 1
ATOM 1354 C C . ILE A 1 165 ? -5.005 0.178 20.464 1.00 91.81 165 ILE A C 1
ATOM 1356 O O . ILE A 1 165 ? -5.752 0.605 21.343 1.00 91.81 165 ILE A O 1
ATOM 1360 N N . GLU A 1 166 ? -4.466 -1.031 20.503 1.00 88.12 166 GLU A N 1
ATOM 1361 C CA . GLU A 1 166 ? -4.629 -1.992 21.590 1.00 88.12 166 GLU A CA 1
ATOM 1362 C C . GLU A 1 166 ? -3.389 -1.945 22.491 1.00 88.12 166 GLU A C 1
ATOM 1364 O O . GLU A 1 166 ? -2.284 -2.194 22.013 1.00 88.12 166 GLU A O 1
ATOM 1369 N N . LYS A 1 167 ? -3.556 -1.562 23.761 1.00 78.50 167 LYS A N 1
ATOM 1370 C CA . LYS A 1 167 ? -2.459 -1.519 24.742 1.00 78.50 167 LYS A CA 1
ATOM 1371 C C . LYS A 1 167 ? -2.164 -2.900 25.311 1.00 78.50 167 LYS A C 1
ATOM 1373 O O . LYS A 1 167 ? -3.142 -3.638 25.556 1.00 78.50 167 LYS A O 1
#

Foldseek 3Di:
DDKDKDKDKDALADPVLLVVLVVLLVVLCVLCVVFPVVLLVLLVVLLVVVLCLVCVVCVVCVVVCLVVQWDKDFDDPVVVVVSVVVVVVVVCCLVCVLVVCPVVDDPRSSSSNNSSSVSSNSVNSNVSVVVQVVSCVSRVFHKIWMWMWIDDPPDIDTGMITIGTHD

Sequence (167 aa):
MSRASYTEERPLTTLKEVVFSSTFVILGFLVAFFSYLPLFTVIVPLSAFLLFFKDWKMLKKIKELISKGVITYEPKYRTSKREANRSLAVIILIILGPMILSVFLPPLPWISVTMAFVMAWPLSNVLEFILQQLVERETGGKLRKFYKWVNYGDEVLMKEYGWKIEK

Secondary structure (DSSP, 8-state):
----EEEEEEESS-HHHHHHHHHHHHHHHHHHHTT-HHHHTTHHHHHHHHHHHHSHHHHHTHHHHHHHSEEEE---HHHHHHHHHHHHHHHHHHHHHHHHHTTTS-HHHHHHHHHHHHHHHHHHHHHHHHHHHHHHHHHSSEEEEEEEEEEETTEEEEEEEEEEEE-

pLDDT: mean 90.17, std 7.71, range [42.34, 96.94]

Organism: Sulfolobus acidocaldarius (strain ATCC 33909 / DSM 639 / JCM 8929 / NBRC 15157 / NCIMB 11770) (NCBI:txid330779)